Protein AF-A0A958EB41-F1 (afdb_monomer)

Radius of gyration: 24.43 Å; Cα contacts (8 Å, |Δi|>4): 85; chains: 1; bounding box: 40×65×52 Å

Mean predicted aligned error: 8.74 Å

Sequence (108 aa):
MMKAIRIVLWLMLMSPALFCQGFLGVNGTAIVDDAGQPYMLRGYGLGGWLVPEGYMLHTPGYGSPTDIRNKIADLLGEQDTEEFYRRYRANYVNEQDIQQIADWGFNS

Foldseek 3Di:
DVVVVVVVVVVVVPPPPPPDFADFDDDPHFTATPVRHGDDAFDDDLPCQPWHFQVVVVPVPRDGSVVVLVVVCVVPNDVVSVVVNVVSNDPSDHPVNVVVCVVVPHDD

pLDDT: mean 90.25, std 11.45, range [56.91, 98.62]

Structure (mmCIF, N/CA/C/O backbone):
data_AF-A0A958EB41-F1
#
_entry.id   AF-A0A958EB41-F1
#
loop_
_atom_site.group_PDB
_atom_site.id
_atom_site.type_symbol
_atom_site.label_atom_id
_atom_site.label_alt_id
_atom_site.label_comp_id
_atom_site.label_asym_id
_atom_site.label_entity_id
_atom_site.label_seq_id
_atom_site.pdbx_PDB_ins_code
_atom_site.Cartn_x
_atom_site.Cartn_y
_atom_site.Cartn_z
_atom_site.occupancy
_atom_site.B_iso_or_equiv
_atom_site.auth_seq_id
_atom_site.auth_comp_id
_atom_site.auth_asym_id
_atom_site.auth_atom_id
_atom_site.pdbx_PDB_model_num
ATOM 1 N N . MET A 1 1 ? 11.047 -51.065 -27.325 1.00 61.84 1 MET A N 1
ATOM 2 C CA . MET A 1 1 ? 12.197 -50.199 -26.969 1.00 61.84 1 MET A CA 1
ATOM 3 C C . MET A 1 1 ? 12.376 -48.999 -27.901 1.00 61.84 1 MET A C 1
ATOM 5 O O . MET A 1 1 ? 12.218 -47.883 -27.434 1.00 61.84 1 MET A O 1
ATOM 9 N N . MET A 1 2 ? 12.619 -49.173 -29.207 1.00 66.12 2 MET A N 1
ATOM 10 C CA . MET A 1 2 ? 12.932 -48.047 -30.117 1.00 66.12 2 MET A CA 1
ATOM 11 C C . MET A 1 2 ? 11.815 -46.996 -30.281 1.00 66.12 2 MET A C 1
ATOM 13 O O . MET A 1 2 ? 12.104 -45.816 -30.451 1.00 66.12 2 MET A O 1
ATOM 17 N N . LYS A 1 3 ? 10.536 -47.395 -30.204 1.00 62.72 3 LYS A N 1
ATOM 18 C CA . LYS A 1 3 ? 9.396 -46.458 -30.274 1.00 62.72 3 LYS A CA 1
ATOM 19 C C . LYS A 1 3 ? 9.303 -45.555 -29.036 1.00 62.72 3 LYS A C 1
ATOM 21 O O . LYS A 1 3 ? 9.020 -44.375 -29.179 1.00 62.72 3 LYS A O 1
ATOM 26 N N . ALA A 1 4 ? 9.615 -46.087 -27.852 1.00 67.50 4 ALA A N 1
ATOM 27 C CA . ALA A 1 4 ? 9.642 -45.313 -26.611 1.00 67.50 4 ALA A CA 1
ATOM 28 C C . ALA A 1 4 ? 10.779 -44.277 -26.621 1.00 67.50 4 ALA A C 1
ATOM 30 O O . ALA A 1 4 ? 10.557 -43.126 -26.271 1.00 67.50 4 ALA A O 1
ATOM 31 N N . ILE A 1 5 ? 11.959 -44.650 -27.133 1.00 76.81 5 ILE A N 1
ATOM 32 C CA . ILE A 1 5 ? 13.102 -43.733 -27.295 1.00 76.81 5 ILE A CA 1
ATOM 33 C C . ILE A 1 5 ? 12.751 -42.568 -28.233 1.00 76.81 5 ILE A C 1
ATOM 35 O O . ILE A 1 5 ? 13.074 -41.420 -27.942 1.00 76.81 5 ILE A O 1
ATOM 39 N N . ARG A 1 6 ? 12.035 -42.842 -29.332 1.00 75.62 6 ARG A N 1
ATOM 40 C CA . ARG A 1 6 ? 11.575 -41.801 -30.266 1.00 75.62 6 ARG A CA 1
ATOM 41 C C . ARG A 1 6 ? 10.582 -40.830 -29.629 1.00 75.62 6 ARG A C 1
ATOM 43 O O . ARG A 1 6 ? 10.684 -39.641 -29.890 1.00 75.62 6 ARG A O 1
ATOM 50 N N . ILE A 1 7 ? 9.668 -41.319 -28.790 1.00 79.38 7 ILE A N 1
ATOM 51 C CA . ILE A 1 7 ? 8.691 -40.476 -28.081 1.00 79.38 7 ILE A CA 1
ATOM 52 C C . ILE A 1 7 ? 9.391 -39.580 -27.052 1.00 79.38 7 ILE A C 1
ATOM 54 O O . ILE A 1 7 ? 9.094 -38.393 -26.984 1.00 79.38 7 ILE A O 1
ATOM 58 N N . VAL A 1 8 ? 10.366 -40.110 -26.306 1.00 79.81 8 VAL A N 1
ATOM 59 C CA . VAL A 1 8 ? 11.142 -39.318 -25.334 1.00 79.81 8 VAL A CA 1
ATOM 60 C C . VAL A 1 8 ? 11.965 -38.227 -26.027 1.00 79.81 8 VAL A C 1
ATOM 62 O O . VAL A 1 8 ? 11.963 -37.087 -25.574 1.00 79.81 8 VAL A O 1
ATOM 65 N N . LEU A 1 9 ? 12.609 -38.539 -27.157 1.00 77.75 9 LEU A N 1
ATOM 66 C CA . LEU A 1 9 ? 13.339 -37.544 -27.952 1.00 77.75 9 LEU A CA 1
ATOM 67 C C . LEU A 1 9 ? 12.415 -36.447 -28.503 1.00 77.75 9 LEU A C 1
ATOM 69 O O . LEU A 1 9 ? 12.796 -35.281 -28.524 1.00 77.75 9 LEU A O 1
ATOM 73 N N . TRP A 1 10 ? 11.194 -36.806 -28.910 1.00 77.19 10 TRP A N 1
ATOM 74 C CA . TRP A 1 10 ? 10.194 -35.841 -29.373 1.00 77.19 10 TRP A CA 1
ATOM 75 C C . TRP A 1 10 ? 9.700 -34.925 -28.247 1.00 77.19 10 TRP A C 1
ATOM 77 O O . TRP A 1 10 ? 9.563 -33.724 -28.455 1.00 77.19 10 TRP A O 1
ATOM 87 N N . LEU A 1 11 ? 9.499 -35.467 -27.043 1.00 73.56 11 LEU A N 1
ATOM 88 C CA . LEU A 1 11 ? 9.119 -34.686 -25.863 1.00 73.56 11 LEU A CA 1
ATOM 89 C C . LEU A 1 11 ? 10.233 -33.724 -25.421 1.00 73.56 11 LEU A C 1
ATOM 91 O O . LEU A 1 11 ? 9.934 -32.598 -25.048 1.00 73.56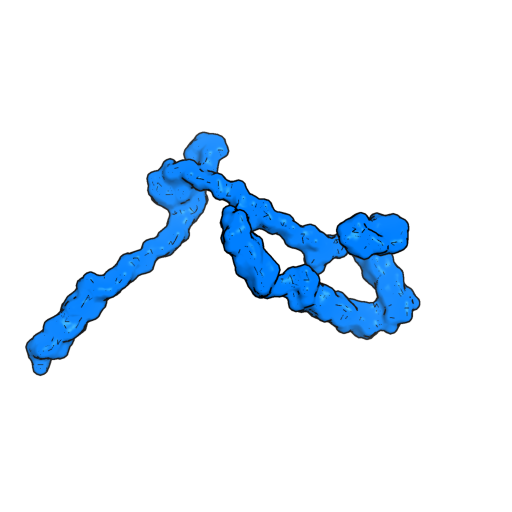 11 LEU A O 1
ATOM 95 N N . MET A 1 12 ? 11.508 -34.121 -25.521 1.00 72.56 12 MET A N 1
ATOM 96 C CA . MET A 1 12 ? 12.641 -33.236 -25.205 1.00 72.56 12 MET A CA 1
ATOM 97 C C . MET A 1 12 ? 12.797 -32.073 -26.196 1.00 72.56 12 MET A C 1
ATOM 99 O O . MET A 1 12 ? 13.182 -30.982 -25.788 1.00 72.56 12 MET A O 1
ATOM 103 N N . LEU A 1 13 ? 12.485 -32.286 -27.479 1.00 73.00 13 LEU A N 1
ATOM 104 C CA . LEU A 1 13 ? 12.538 -31.243 -28.514 1.00 73.00 13 LEU A CA 1
ATOM 105 C C . LEU A 1 13 ? 11.375 -30.242 -28.429 1.00 73.00 13 LEU A C 1
ATOM 107 O O . LEU A 1 13 ? 11.494 -29.138 -28.951 1.00 73.00 13 LEU A O 1
ATOM 111 N N . MET A 1 14 ? 10.264 -30.624 -27.794 1.00 68.00 14 MET A N 1
ATOM 112 C CA . MET A 1 14 ? 9.056 -29.800 -27.646 1.00 68.00 14 MET A CA 1
ATOM 113 C C . MET A 1 14 ? 8.961 -29.101 -26.286 1.00 68.00 14 MET A C 1
ATOM 115 O O . MET A 1 14 ? 7.939 -28.481 -25.996 1.00 68.00 14 MET A O 1
ATOM 119 N N . SER A 1 15 ? 9.996 -29.185 -25.446 1.00 66.19 15 SER A N 1
ATOM 120 C CA . SER A 1 15 ? 10.044 -28.396 -24.217 1.00 66.19 15 SER A CA 1
ATOM 121 C C . SER A 1 15 ? 10.050 -26.912 -24.588 1.00 66.19 15 SER A C 1
ATOM 123 O O . SER A 1 15 ? 11.010 -26.467 -25.225 1.00 66.19 15 SER A O 1
ATOM 125 N N . PRO A 1 16 ? 9.024 -26.123 -24.216 1.00 65.00 16 PRO A N 1
ATOM 126 C CA . PRO A 1 16 ? 9.136 -24.683 -24.338 1.00 65.00 16 PRO A CA 1
ATOM 127 C C . PRO A 1 16 ? 10.344 -24.265 -23.502 1.00 65.00 16 PRO A C 1
ATOM 129 O O . PRO A 1 16 ? 10.481 -24.682 -22.348 1.00 65.00 16 PRO A O 1
ATOM 132 N N . ALA A 1 17 ? 11.247 -23.484 -24.092 1.00 63.41 17 ALA A N 1
ATOM 133 C CA . ALA A 1 17 ? 12.253 -22.791 -23.313 1.00 63.41 17 ALA A CA 1
ATOM 134 C C . ALA A 1 17 ? 11.487 -21.893 -22.337 1.00 63.41 17 ALA A C 1
ATOM 136 O O . ALA A 1 17 ? 10.913 -20.877 -22.728 1.00 63.41 17 ALA A O 1
ATOM 137 N N . LEU A 1 18 ? 11.395 -22.329 -21.081 1.00 56.91 18 LEU A N 1
ATOM 138 C CA . LEU A 1 18 ? 10.923 -21.508 -19.981 1.00 56.91 18 LEU A CA 1
ATOM 139 C C . LEU A 1 18 ? 11.991 -20.436 -19.786 1.00 56.91 18 LEU A C 1
ATOM 141 O O . LEU A 1 18 ? 12.937 -20.613 -19.021 1.00 56.91 18 LEU A O 1
ATOM 145 N N . PHE A 1 19 ? 11.890 -19.357 -20.558 1.00 59.25 19 PHE A N 1
ATOM 146 C CA . PHE A 1 19 ? 12.650 -18.153 -20.291 1.00 59.25 19 PHE A CA 1
ATOM 147 C C . PHE A 1 19 ? 12.139 -17.625 -18.954 1.00 59.25 19 PHE A C 1
ATOM 149 O O . PHE A 1 19 ? 11.022 -17.12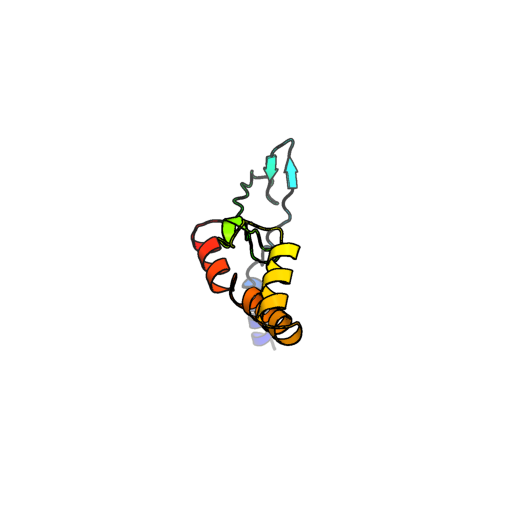1 -18.852 1.00 59.25 19 PHE A O 1
ATOM 156 N N . CYS A 1 20 ? 12.934 -17.825 -17.904 1.00 58.19 20 CYS A N 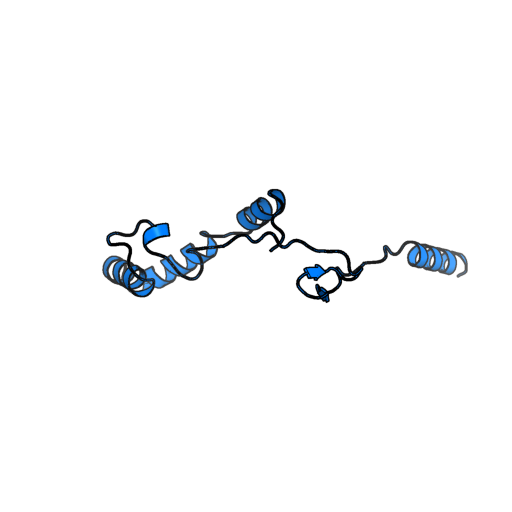1
ATOM 157 C CA . CYS A 1 20 ? 12.795 -17.028 -16.699 1.00 58.19 20 CYS A CA 1
ATOM 158 C C . CYS A 1 20 ? 12.883 -15.564 -17.142 1.00 58.19 20 CYS A C 1
ATOM 160 O O . CYS A 1 20 ? 13.791 -15.234 -17.904 1.00 58.19 20 CYS A O 1
ATOM 162 N N . GLN A 1 21 ? 11.950 -14.713 -16.711 1.00 64.69 21 GLN A N 1
ATOM 163 C CA . GLN A 1 21 ? 12.140 -13.269 -16.829 1.00 64.69 21 GLN A CA 1
ATOM 164 C C . GLN A 1 21 ? 13.426 -12.959 -16.068 1.00 64.69 21 GLN A C 1
ATOM 166 O O . GLN A 1 21 ? 13.475 -13.139 -14.849 1.00 64.69 21 GLN A O 1
ATOM 171 N N . GLY A 1 22 ? 14.502 -12.635 -16.785 1.00 80.25 22 GLY A N 1
ATOM 172 C CA . GLY A 1 22 ? 15.772 -12.373 -16.137 1.00 80.25 22 GLY A CA 1
ATOM 173 C C . GLY A 1 22 ? 15.684 -11.154 -15.220 1.00 80.25 22 GLY A C 1
ATOM 174 O O . GLY A 1 22 ? 14.684 -10.436 -15.162 1.00 80.25 22 GLY A O 1
ATOM 175 N N . PHE A 1 23 ? 16.732 -10.944 -14.433 1.00 91.00 23 PHE A N 1
ATOM 176 C CA . PHE A 1 23 ? 16.747 -9.853 -13.468 1.00 91.00 23 PHE A CA 1
ATOM 177 C C . PHE A 1 23 ? 16.823 -8.501 -14.172 1.00 91.00 23 PHE A C 1
ATOM 179 O O . PHE A 1 23 ? 17.581 -8.334 -15.127 1.00 91.00 23 PHE A O 1
ATOM 186 N N . LEU A 1 24 ? 16.094 -7.518 -13.638 1.00 94.12 24 LEU A N 1
ATOM 187 C CA . LEU A 1 24 ? 16.310 -6.129 -14.014 1.00 94.12 24 LEU A CA 1
ATOM 188 C C . LEU A 1 24 ? 17.729 -5.712 -13.614 1.00 94.12 24 LEU A C 1
ATOM 190 O O . LEU A 1 24 ? 18.175 -5.950 -12.489 1.00 94.12 24 LEU A O 1
ATOM 194 N N . GLY A 1 25 ? 18.429 -5.088 -14.550 1.00 95.19 25 GLY A N 1
ATOM 195 C CA . GLY A 1 25 ? 19.740 -4.492 -14.360 1.00 95.19 25 GLY A CA 1
ATOM 196 C C . GLY A 1 25 ? 19.692 -2.971 -14.442 1.00 95.19 25 GLY A C 1
ATOM 197 O O . GLY A 1 25 ? 18.635 -2.350 -14.568 1.00 95.19 25 GLY A O 1
ATOM 198 N N . VAL A 1 26 ? 20.875 -2.364 -14.408 1.00 96.69 26 VAL A N 1
ATOM 199 C CA . VAL A 1 26 ? 21.055 -0.924 -14.607 1.00 96.69 26 VAL A CA 1
ATOM 200 C C . VAL A 1 26 ? 22.143 -0.695 -15.650 1.00 96.69 26 VAL A C 1
ATOM 202 O O . VAL A 1 26 ? 23.210 -1.304 -15.584 1.00 96.69 26 VAL A O 1
ATOM 205 N N . ASN A 1 27 ? 21.890 0.218 -16.585 1.00 96.19 27 ASN A N 1
ATOM 206 C CA . ASN A 1 27 ? 22.890 0.761 -17.500 1.00 96.19 27 ASN A CA 1
ATOM 207 C C . ASN A 1 27 ? 22.902 2.291 -17.377 1.00 96.19 27 ASN A C 1
ATOM 209 O O . ASN A 1 27 ? 21.988 2.978 -17.840 1.00 96.19 27 ASN A O 1
ATOM 213 N N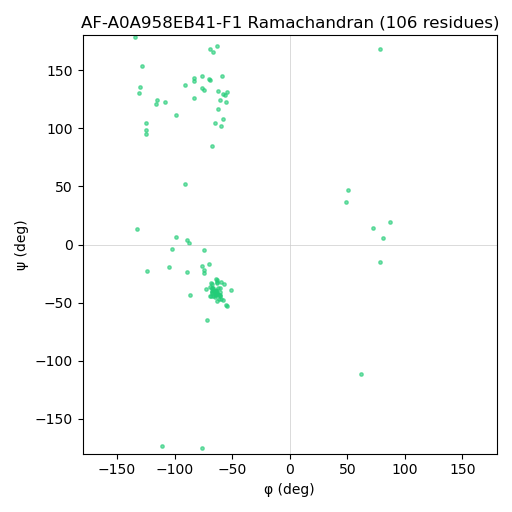 . GLY A 1 28 ? 23.921 2.829 -16.701 1.00 96.00 28 GLY A N 1
ATOM 214 C CA . GLY A 1 28 ? 23.971 4.245 -16.343 1.00 96.00 28 GLY A CA 1
ATOM 215 C C . GLY A 1 28 ? 22.813 4.618 -15.416 1.00 96.00 28 GLY A C 1
ATOM 216 O O . GLY A 1 28 ? 22.780 4.190 -14.267 1.00 96.00 28 GLY A O 1
ATOM 217 N N . THR A 1 29 ? 21.869 5.415 -15.916 1.00 95.56 29 THR A N 1
ATOM 218 C CA . THR A 1 29 ? 20.652 5.819 -15.189 1.00 95.56 29 THR A CA 1
ATOM 219 C C . THR A 1 29 ? 19.396 5.061 -15.626 1.00 95.56 29 THR A C 1
ATOM 221 O O . THR A 1 29 ? 18.331 5.281 -15.051 1.00 95.56 29 THR A O 1
ATOM 224 N N . ALA A 1 30 ? 19.488 4.190 -16.636 1.00 96.94 30 ALA A N 1
ATOM 225 C CA . ALA A 1 30 ? 18.357 3.419 -17.137 1.00 96.94 30 ALA A CA 1
ATOM 226 C C . ALA A 1 30 ? 18.246 2.069 -16.420 1.00 96.94 30 ALA A C 1
ATOM 228 O O . ALA A 1 30 ? 19.246 1.368 -16.254 1.00 96.94 30 ALA A O 1
ATOM 229 N N . ILE A 1 31 ? 17.021 1.686 -16.057 1.00 97.12 31 ILE A N 1
ATOM 230 C CA . ILE A 1 31 ? 16.688 0.301 -15.706 1.00 97.12 31 ILE A CA 1
ATOM 231 C C . ILE A 1 31 ? 16.590 -0.483 -17.014 1.00 97.12 31 ILE A C 1
ATOM 233 O O . ILE A 1 31 ? 15.997 0.004 -17.980 1.00 97.12 31 ILE A O 1
ATOM 237 N N . VAL A 1 32 ? 17.192 -1.668 -17.058 1.00 96.56 32 VAL A N 1
ATOM 238 C CA . VAL A 1 32 ? 17.201 -2.531 -18.245 1.00 96.56 32 VAL A CA 1
ATOM 239 C C . VAL A 1 32 ? 16.735 -3.941 -17.910 1.00 96.56 32 VAL A C 1
ATOM 241 O O . VAL A 1 32 ? 16.868 -4.374 -16.768 1.00 96.56 32 VAL A O 1
ATOM 244 N N . ASP A 1 33 ? 16.188 -4.650 -18.890 1.00 93.94 33 ASP A N 1
ATOM 245 C CA . ASP A 1 33 ? 15.924 -6.085 -18.788 1.00 93.94 33 ASP A CA 1
ATOM 246 C C . ASP A 1 33 ? 17.210 -6.920 -18.949 1.00 93.94 33 ASP A C 1
ATOM 248 O O . ASP A 1 33 ? 18.326 -6.398 -19.048 1.00 93.94 33 ASP A O 1
ATOM 252 N N . ASP A 1 34 ? 17.058 -8.240 -18.970 1.00 91.81 34 ASP A N 1
ATOM 253 C CA . ASP A 1 34 ? 18.150 -9.202 -19.124 1.00 91.81 34 ASP A CA 1
ATOM 254 C C . ASP A 1 34 ? 18.781 -9.221 -20.526 1.00 91.81 34 ASP A C 1
ATOM 256 O O . ASP A 1 34 ? 19.913 -9.683 -20.687 1.00 91.81 34 ASP A O 1
ATOM 260 N N . ALA A 1 35 ? 18.097 -8.660 -21.526 1.00 92.12 35 ALA A N 1
ATOM 261 C CA . ALA A 1 35 ? 18.621 -8.390 -22.861 1.00 92.12 35 ALA A CA 1
ATOM 262 C C . ALA A 1 35 ? 19.286 -7.001 -22.971 1.00 92.12 35 ALA A C 1
ATOM 264 O O . ALA A 1 35 ? 19.713 -6.593 -24.059 1.00 92.12 35 ALA A O 1
ATOM 265 N N . GLY A 1 36 ? 19.381 -6.260 -21.861 1.00 93.44 36 GLY A N 1
ATOM 266 C CA . GLY A 1 36 ? 19.949 -4.916 -21.809 1.00 93.44 36 GLY A CA 1
ATOM 267 C C . GLY A 1 36 ? 19.068 -3.844 -22.454 1.00 93.44 36 GLY A C 1
ATOM 268 O O . GLY A 1 36 ? 19.557 -2.741 -22.714 1.00 93.44 36 GLY A O 1
ATOM 269 N N . GLN A 1 37 ? 17.796 -4.143 -22.736 1.00 94.81 37 GLN A N 1
ATOM 270 C CA . GLN A 1 37 ? 16.850 -3.178 -23.291 1.00 94.81 37 GLN A CA 1
ATOM 271 C C . GLN A 1 37 ? 16.249 -2.313 -22.179 1.00 94.81 37 GLN A C 1
ATOM 273 O O . GLN A 1 37 ? 15.986 -2.824 -21.092 1.00 94.81 37 GLN A O 1
ATOM 278 N N . PRO A 1 38 ? 15.999 -1.010 -22.416 1.00 95.94 38 PRO A N 1
ATOM 279 C CA . PRO A 1 38 ? 15.358 -0.151 -21.427 1.00 95.94 38 PRO A CA 1
ATOM 280 C C . PRO A 1 38 ? 14.006 -0.702 -20.964 1.00 95.94 38 PRO A C 1
ATOM 282 O O . PRO A 1 38 ? 13.122 -0.968 -21.778 1.00 95.94 38 PRO A O 1
ATOM 285 N N . TYR A 1 39 ? 13.829 -0.801 -19.650 1.00 95.12 39 TYR A N 1
ATOM 286 C CA . TYR A 1 39 ? 12.611 -1.289 -19.019 1.00 95.12 39 TYR A CA 1
ATOM 287 C C . TYR A 1 39 ? 11.954 -0.174 -18.199 1.00 95.12 39 TYR A C 1
ATOM 289 O O . TYR A 1 39 ? 12.576 0.424 -17.320 1.00 95.12 39 TYR A O 1
ATOM 297 N N . MET A 1 40 ? 10.681 0.114 -18.482 1.00 95.38 40 MET A N 1
ATOM 298 C CA . MET A 1 40 ? 9.909 1.137 -17.771 1.00 95.38 40 MET A CA 1
ATOM 299 C C . MET A 1 40 ? 9.029 0.489 -16.702 1.00 95.38 40 MET A C 1
ATOM 301 O O . MET A 1 40 ? 8.043 -0.176 -17.029 1.00 95.38 40 MET A O 1
ATOM 305 N N . LEU A 1 41 ? 9.355 0.735 -15.432 1.00 95.38 41 LEU A N 1
ATOM 306 C CA . LEU A 1 41 ? 8.491 0.377 -14.310 1.00 95.38 41 LEU A CA 1
ATOM 307 C C . LEU A 1 41 ? 7.301 1.338 -14.231 1.00 95.38 41 LEU A C 1
ATOM 309 O O . LEU A 1 41 ? 7.448 2.559 -14.304 1.00 95.38 41 LEU A O 1
ATOM 313 N N . ARG A 1 42 ? 6.113 0.767 -14.080 1.00 96.44 42 ARG A N 1
ATOM 314 C CA . ARG A 1 42 ? 4.828 1.437 -13.919 1.00 96.44 42 ARG A CA 1
ATOM 315 C C . ARG A 1 42 ? 4.225 0.897 -12.636 1.00 96.44 42 ARG A C 1
ATOM 317 O O . ARG A 1 42 ? 3.636 -0.182 -12.633 1.00 96.44 42 ARG A O 1
ATOM 324 N N . GLY A 1 43 ? 4.450 1.644 -11.560 1.00 96.19 43 GLY A N 1
ATOM 325 C CA . GLY A 1 43 ? 4.059 1.283 -10.202 1.00 96.19 43 GLY A CA 1
ATOM 326 C C . GLY A 1 43 ? 2.613 1.626 -9.877 1.00 96.19 43 GLY A C 1
ATOM 327 O O . GLY A 1 43 ? 2.160 2.717 -10.233 1.00 96.19 43 GLY A O 1
ATOM 328 N N . TYR A 1 44 ? 1.927 0.745 -9.149 1.00 97.38 44 TYR A N 1
ATOM 329 C CA . TYR A 1 44 ? 0.653 1.062 -8.503 1.00 97.38 44 TYR A CA 1
ATOM 330 C C . TYR A 1 44 ? 0.763 0.985 -6.974 1.00 97.38 44 TYR A C 1
ATOM 332 O O . TYR A 1 44 ? 1.091 -0.047 -6.396 1.00 97.38 44 TYR A O 1
ATOM 340 N N . GLY A 1 45 ? 0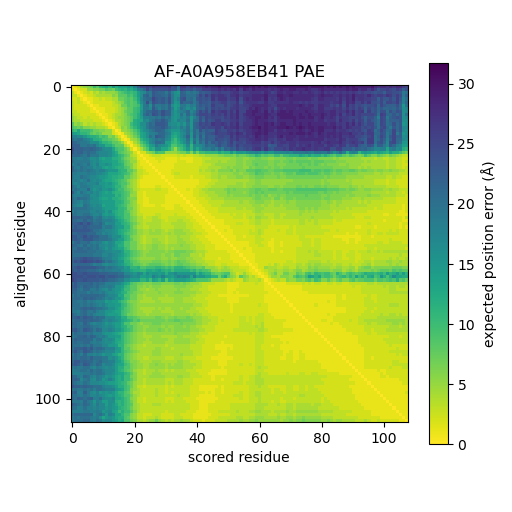.475 2.094 -6.289 1.00 95.94 45 GLY A N 1
ATOM 341 C CA . GLY A 1 45 ? 0.552 2.167 -4.829 1.00 95.94 45 GLY A CA 1
ATOM 342 C C . GLY A 1 45 ? -0.703 1.623 -4.142 1.00 95.94 45 GLY A C 1
ATOM 343 O O . GLY A 1 45 ? -1.803 2.114 -4.382 1.00 95.94 45 GLY A O 1
ATOM 344 N N . LEU A 1 46 ? -0.537 0.673 -3.217 1.00 96.69 46 LEU A N 1
ATOM 345 C CA . LEU A 1 46 ? -1.618 0.101 -2.397 1.00 96.69 46 LEU A CA 1
ATOM 346 C C . LEU A 1 46 ? -1.809 0.874 -1.077 1.00 96.69 46 LEU A C 1
ATOM 348 O O . LEU A 1 46 ? -1.763 0.309 0.021 1.00 96.69 46 LEU A O 1
ATOM 352 N N . GLY A 1 47 ? -1.957 2.196 -1.192 1.00 95.25 47 GLY A N 1
ATOM 353 C CA . GLY A 1 47 ? -2.088 3.110 -0.054 1.00 95.25 47 GLY A CA 1
ATOM 354 C C . GLY A 1 47 ? -3.284 2.778 0.843 1.00 95.25 47 GLY A C 1
ATOM 355 O O . GLY A 1 47 ? -4.321 2.303 0.378 1.00 95.25 47 GLY A O 1
ATOM 356 N N . GLY A 1 48 ? -3.132 2.990 2.150 1.00 94.81 48 GLY A N 1
ATOM 357 C CA . GLY A 1 48 ? -4.164 2.672 3.139 1.00 94.81 48 GLY A CA 1
ATOM 358 C C . GLY A 1 48 ? -4.285 1.191 3.529 1.00 94.81 48 GLY A C 1
ATOM 359 O O . GLY A 1 48 ? -4.895 0.907 4.557 1.00 94.81 48 GLY A O 1
ATOM 360 N N . TRP A 1 49 ? -3.705 0.236 2.789 1.00 96.44 49 TRP A N 1
ATOM 361 C CA . TRP A 1 49 ? -3.937 -1.194 3.045 1.00 96.44 49 TRP A CA 1
ATOM 362 C C . TRP A 1 49 ? -3.271 -1.716 4.327 1.00 96.44 49 TRP A C 1
ATOM 364 O O . TRP A 1 49 ? -3.948 -2.135 5.265 1.00 96.44 49 TRP A O 1
ATOM 374 N N . LEU A 1 50 ? -1.938 -1.712 4.385 1.00 96.00 50 LEU A N 1
ATOM 375 C CA . LEU A 1 50 ? -1.199 -2.178 5.569 1.00 96.00 50 LEU A CA 1
ATOM 376 C C . LEU A 1 50 ? -0.947 -1.050 6.572 1.00 96.00 50 LEU A C 1
ATOM 378 O O . LEU A 1 50 ? -0.786 -1.305 7.765 1.00 96.00 50 LEU A O 1
ATOM 382 N N . VAL A 1 51 ? -0.951 0.191 6.086 1.00 96.00 51 VAL A N 1
ATOM 383 C CA . VAL A 1 51 ? -0.805 1.407 6.883 1.00 96.00 51 VAL A CA 1
ATOM 384 C C . VAL A 1 51 ? -2.010 2.305 6.591 1.00 96.00 51 VAL A C 1
ATOM 386 O O . VAL A 1 51 ? -2.028 2.971 5.561 1.00 96.00 51 VAL A O 1
ATOM 389 N N . PRO A 1 52 ? -3.037 2.302 7.458 1.00 94.88 52 PRO A N 1
ATOM 390 C CA . PRO A 1 52 ? -4.203 3.168 7.323 1.00 94.88 52 PRO A CA 1
ATOM 391 C C . PRO A 1 52 ? -3.835 4.654 7.359 1.00 94.88 52 PRO A C 1
ATOM 393 O O . PRO A 1 52 ? -3.263 5.138 8.334 1.00 94.88 52 PRO A O 1
ATOM 396 N N . GLU A 1 53 ? -4.220 5.392 6.324 1.00 94.81 53 GLU A N 1
ATOM 397 C CA . GLU A 1 53 ? -4.004 6.834 6.224 1.00 94.81 53 GLU A CA 1
ATOM 398 C C . GLU A 1 53 ? -5.339 7.562 6.394 1.00 94.81 53 GLU A C 1
ATOM 400 O O . GLU A 1 53 ? -6.291 7.330 5.644 1.00 94.81 53 GLU A O 1
ATOM 405 N N . GLY A 1 54 ? -5.430 8.459 7.380 1.00 94.44 54 GLY A N 1
ATOM 406 C CA . GLY A 1 54 ? -6.706 9.055 7.773 1.00 94.44 54 GLY A CA 1
ATOM 407 C C . GLY A 1 54 ? -7.423 9.822 6.665 1.00 94.44 54 GLY A C 1
ATOM 408 O O . GLY A 1 54 ? -8.654 9.805 6.649 1.00 94.44 54 GLY A O 1
ATOM 409 N N . TYR A 1 55 ? -6.683 10.448 5.743 1.00 93.94 55 TYR A N 1
ATOM 410 C CA . TYR A 1 55 ? -7.251 11.131 4.574 1.00 93.94 55 TYR A CA 1
ATOM 411 C C . TYR A 1 55 ? -7.783 10.162 3.515 1.00 93.94 55 TYR A C 1
ATOM 413 O O . TYR A 1 55 ? -8.850 10.421 2.972 1.00 93.94 55 TYR A O 1
ATOM 421 N N . MET A 1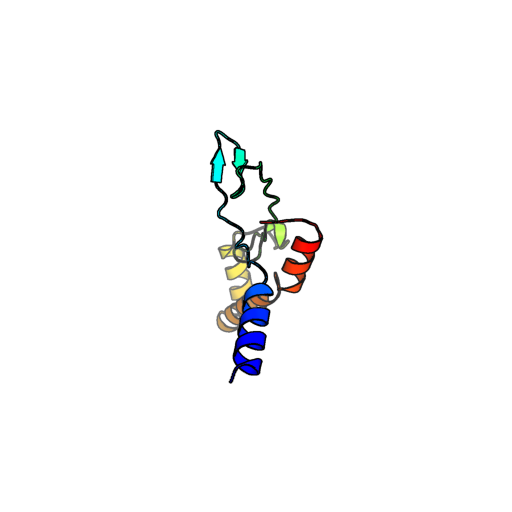 56 ? -7.113 9.031 3.266 1.00 94.12 56 MET A N 1
ATOM 422 C CA . MET A 1 56 ? -7.595 8.022 2.313 1.00 94.12 56 MET A CA 1
ATOM 423 C C . MET A 1 56 ? -8.878 7.352 2.808 1.00 94.12 56 MET A C 1
ATOM 425 O O . MET A 1 56 ? -9.808 7.110 2.043 1.00 94.12 56 MET A O 1
ATOM 429 N N . LEU A 1 57 ? -8.943 7.090 4.114 1.00 91.12 57 LEU A N 1
ATOM 430 C CA . LEU A 1 57 ? -10.084 6.435 4.754 1.00 91.12 57 LEU A CA 1
ATOM 431 C C . LEU A 1 57 ? -11.183 7.406 5.197 1.00 91.12 57 LEU A C 1
ATOM 433 O O . LEU A 1 57 ? -12.165 6.976 5.797 1.00 91.12 57 LEU A O 1
ATOM 437 N N . HIS A 1 58 ? -11.015 8.707 4.936 1.00 89.94 58 HIS A N 1
ATOM 438 C CA . HIS A 1 58 ? -11.945 9.765 5.341 1.00 89.94 58 HIS A CA 1
ATOM 439 C C . HIS A 1 58 ? -12.344 9.691 6.826 1.00 89.94 58 HIS A C 1
ATOM 441 O O . HIS A 1 58 ? -13.483 9.968 7.208 1.00 89.94 58 HIS A O 1
ATOM 447 N N . THR A 1 59 ? -11.398 9.306 7.685 1.00 87.88 59 THR A N 1
ATOM 448 C CA . THR A 1 59 ? -11.656 9.215 9.126 1.00 87.88 59 THR A CA 1
ATOM 449 C C . THR A 1 59 ? -11.816 10.614 9.725 1.00 87.88 59 THR A C 1
ATOM 451 O O . THR A 1 59 ? -11.071 11.526 9.347 1.00 87.88 59 THR A O 1
ATOM 454 N N . PRO A 1 60 ? -12.732 10.824 10.690 1.00 83.81 60 PRO A N 1
ATOM 455 C CA . PRO A 1 60 ? -12.885 12.121 11.337 1.00 83.81 60 PRO A CA 1
ATOM 456 C C . PRO A 1 60 ? -11.565 12.606 11.945 1.00 83.81 60 PRO A C 1
ATOM 458 O O . PRO A 1 60 ? -10.967 11.923 12.781 1.00 83.81 60 PRO A O 1
ATOM 461 N N . GLY A 1 61 ? -11.112 13.787 11.523 1.00 84.00 61 GLY A N 1
ATOM 462 C CA . GLY A 1 61 ? -9.843 14.379 11.955 1.00 84.00 61 GLY A CA 1
ATOM 463 C C . GLY A 1 61 ? -8.593 13.851 11.240 1.00 84.00 61 GLY A C 1
ATOM 464 O O . GLY A 1 61 ? -7.503 14.238 11.639 1.00 84.00 61 GLY A O 1
ATOM 465 N N . TYR A 1 62 ? -8.734 13.002 10.211 1.00 82.19 62 TYR A N 1
ATOM 466 C CA . TYR A 1 62 ? -7.640 12.532 9.347 1.00 82.19 62 TYR A CA 1
ATOM 467 C C . TYR A 1 62 ? -6.424 11.984 10.120 1.00 82.19 62 TYR A C 1
ATOM 469 O O . TYR A 1 62 ? -5.283 12.354 9.856 1.00 82.19 62 TYR A O 1
ATOM 477 N N . GLY A 1 63 ? -6.689 11.124 11.108 1.00 88.38 63 GLY A N 1
ATOM 478 C CA . GLY A 1 63 ? -5.701 10.689 12.09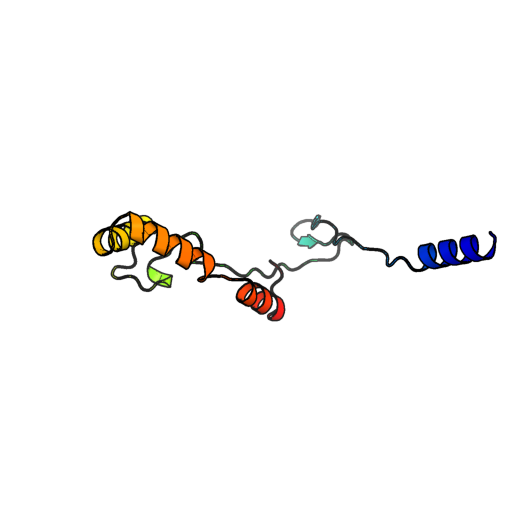9 1.00 88.38 63 GLY A CA 1
ATOM 479 C C . GLY A 1 63 ? -4.585 9.784 11.562 1.00 88.38 63 GLY A C 1
ATOM 480 O O . GLY A 1 63 ? -4.659 9.249 10.454 1.00 88.38 63 GLY A O 1
ATOM 481 N N . SER A 1 64 ? -3.559 9.593 12.394 1.00 94.69 64 SER A N 1
ATOM 482 C CA . SER A 1 64 ? -2.490 8.612 12.169 1.00 94.69 64 SER A CA 1
ATOM 483 C C . SER A 1 64 ? -3.021 7.166 12.239 1.00 94.69 64 SER A C 1
ATOM 485 O O . SER A 1 64 ? -4.106 6.947 12.785 1.00 94.69 64 SER A O 1
ATOM 487 N N . PRO A 1 65 ? -2.266 6.148 11.770 1.00 95.81 65 PRO A N 1
ATOM 488 C CA . PRO A 1 65 ? -2.662 4.744 11.922 1.00 95.81 65 PRO A CA 1
ATOM 489 C C . PRO A 1 65 ? -3.036 4.372 13.366 1.00 95.81 65 PRO A C 1
ATOM 491 O O . PRO A 1 65 ? -4.016 3.664 13.595 1.00 95.81 65 PRO A O 1
ATOM 494 N N . THR A 1 66 ? -2.288 4.900 14.341 1.00 95.94 66 THR A N 1
ATOM 495 C CA . THR A 1 66 ? -2.546 4.705 15.772 1.00 95.94 66 THR A CA 1
ATOM 496 C C . THR A 1 66 ? -3.846 5.374 16.205 1.00 95.94 66 THR A C 1
ATOM 498 O O . THR A 1 66 ? -4.644 4.744 16.890 1.00 95.94 66 THR A O 1
ATOM 501 N N . ASP A 1 67 ? -4.108 6.612 15.776 1.00 95.88 67 ASP A N 1
ATOM 502 C CA . ASP A 1 67 ? -5.351 7.313 16.129 1.00 95.88 67 ASP A CA 1
ATOM 503 C C . ASP A 1 67 ? -6.581 6.604 15.560 1.00 95.88 67 ASP A C 1
ATOM 505 O O . ASP A 1 67 ? -7.611 6.510 16.224 1.00 95.88 67 ASP A O 1
ATOM 509 N N . ILE A 1 68 ? -6.479 6.106 14.324 1.00 96.44 68 ILE A N 1
ATOM 510 C CA . ILE A 1 68 ? -7.554 5.353 13.671 1.00 96.44 68 ILE A CA 1
ATOM 511 C C . ILE A 1 68 ? -7.820 4.063 14.443 1.00 96.44 68 ILE A C 1
ATOM 513 O O . ILE A 1 68 ? -8.969 3.793 14.789 1.00 96.44 68 ILE A O 1
ATOM 517 N N . ARG A 1 69 ? -6.767 3.301 14.766 1.00 96.56 69 ARG A N 1
ATOM 518 C CA . ARG A 1 69 ? -6.895 2.078 15.562 1.00 96.56 69 ARG A CA 1
ATOM 519 C C . ARG A 1 69 ? -7.529 2.364 16.919 1.00 96.56 69 ARG A C 1
ATOM 521 O O . ARG A 1 69 ? -8.457 1.658 17.296 1.00 96.56 69 ARG A O 1
ATOM 528 N N . ASN A 1 70 ? -7.051 3.383 17.630 1.00 96.50 70 ASN A N 1
ATOM 529 C CA . ASN A 1 70 ? -7.547 3.719 18.962 1.00 96.50 70 ASN A CA 1
ATOM 530 C C . ASN A 1 70 ? -9.034 4.077 18.918 1.00 96.50 70 ASN A C 1
ATOM 532 O O . ASN A 1 70 ? -9.798 3.546 19.706 1.00 96.50 70 ASN A O 1
ATOM 536 N N . LYS A 1 71 ? -9.477 4.865 17.930 1.00 95.31 71 LYS A N 1
ATOM 537 C CA . LYS A 1 71 ? -10.908 5.169 17.746 1.00 95.31 71 LYS A CA 1
ATOM 538 C C . LYS A 1 71 ? -11.757 3.921 17.496 1.00 95.31 71 LYS A C 1
ATOM 540 O O . LYS A 1 71 ? -12.895 3.861 17.953 1.00 95.31 71 LYS A O 1
ATOM 545 N N . ILE A 1 72 ? -11.230 2.943 16.758 1.00 96.00 72 ILE A N 1
ATOM 546 C CA . ILE A 1 72 ? -11.916 1.665 16.526 1.00 96.00 72 ILE A CA 1
ATOM 547 C C . ILE A 1 72 ? -11.968 0.853 17.829 1.00 96.00 72 ILE A C 1
ATOM 549 O O . ILE A 1 72 ? -13.033 0.350 18.177 1.00 96.00 72 ILE A O 1
ATOM 553 N N . ALA A 1 73 ? -10.864 0.792 18.578 1.00 98.12 73 ALA A N 1
ATOM 554 C CA . ALA A 1 73 ? -10.785 0.109 19.870 1.00 98.12 73 ALA A CA 1
ATOM 555 C C . ALA A 1 73 ? -11.690 0.733 20.934 1.00 98.12 73 ALA A C 1
ATOM 557 O O . ALA A 1 73 ? -12.363 0.004 21.656 1.00 98.12 73 ALA A O 1
ATOM 558 N N . ASP A 1 74 ? -11.780 2.059 20.980 1.00 97.56 74 ASP A N 1
ATOM 559 C CA . ASP A 1 74 ? -12.679 2.784 21.879 1.00 97.56 74 ASP A CA 1
ATOM 560 C C . ASP A 1 74 ? -14.155 2.472 21.581 1.00 97.56 74 ASP A C 1
ATOM 562 O O . ASP A 1 74 ? -14.990 2.486 22.485 1.00 97.56 74 ASP A O 1
ATOM 566 N N . LEU A 1 75 ? -14.487 2.177 20.317 1.00 96.94 75 LEU A N 1
ATOM 567 C CA . LEU A 1 75 ? -15.850 1.879 19.877 1.00 96.94 75 LEU A CA 1
ATOM 568 C C . LEU A 1 75 ? -16.226 0.399 20.036 1.00 96.94 75 LEU A C 1
ATOM 570 O O . LEU A 1 75 ? -17.347 0.094 20.438 1.00 96.94 75 LEU A O 1
ATOM 574 N N . LEU A 1 76 ? -15.323 -0.508 19.661 1.00 97.94 76 LEU A N 1
ATOM 575 C CA . LEU A 1 76 ? -15.601 -1.944 19.536 1.00 97.94 76 LEU A CA 1
ATOM 576 C C . LEU A 1 76 ? -15.015 -2.776 20.684 1.00 97.94 76 LEU A C 1
ATOM 578 O O . LEU A 1 76 ? -15.431 -3.908 20.910 1.00 97.94 76 LEU A O 1
ATOM 582 N N . GLY A 1 77 ? -14.032 -2.241 21.404 1.00 98.50 77 GLY A N 1
ATOM 583 C CA . GLY A 1 77 ? -13.154 -3.023 22.264 1.00 98.50 77 GLY A CA 1
ATOM 584 C C . GLY A 1 77 ? -12.061 -3.760 21.482 1.00 98.50 77 GLY A C 1
ATOM 585 O O . GLY A 1 77 ? -12.066 -3.856 20.253 1.00 98.50 77 GLY A O 1
ATOM 586 N N . GLU A 1 78 ? -11.085 -4.284 22.222 1.00 98.19 78 GLU A N 1
ATOM 587 C CA . GLU A 1 78 ? -9.844 -4.831 21.662 1.00 98.19 78 GLU A CA 1
ATOM 588 C C . GLU A 1 78 ? -10.074 -6.080 20.790 1.00 98.19 78 GLU A C 1
ATOM 590 O O . GLU A 1 78 ? -9.563 -6.163 19.676 1.00 98.19 78 GLU A O 1
ATOM 595 N N . GLN A 1 79 ? -10.900 -7.027 21.248 1.00 98.38 79 GLN A N 1
ATOM 596 C CA . GLN A 1 79 ? -11.153 -8.276 20.518 1.00 98.38 79 GLN A CA 1
ATOM 597 C C . GLN A 1 79 ? -11.786 -8.026 19.139 1.00 98.38 79 GLN A C 1
ATOM 599 O O . GLN A 1 79 ? -11.337 -8.578 18.133 1.00 98.38 79 GLN A O 1
ATOM 604 N N . ASP A 1 80 ? -12.810 -7.177 19.087 1.00 98.56 80 ASP A N 1
ATOM 605 C CA . ASP A 1 80 ? -13.516 -6.871 17.843 1.00 98.56 80 ASP A CA 1
ATOM 606 C C . ASP A 1 80 ? -12.688 -5.954 16.932 1.00 98.56 80 ASP A C 1
ATOM 608 O O . ASP A 1 80 ? -12.819 -6.014 15.709 1.00 98.56 80 ASP A O 1
ATOM 612 N N . THR A 1 81 ? -11.769 -5.167 17.498 1.00 98.44 81 THR A N 1
ATOM 613 C CA . THR A 1 81 ? -10.783 -4.395 16.728 1.00 98.44 81 THR A CA 1
ATOM 614 C C . THR A 1 81 ? -9.820 -5.304 15.975 1.00 98.44 81 THR A C 1
ATOM 616 O O . THR A 1 81 ? -9.560 -5.082 14.791 1.00 98.44 81 THR A O 1
ATOM 619 N N . GLU A 1 82 ? -9.326 -6.366 16.611 1.00 98.44 82 GLU A N 1
ATOM 620 C CA . GLU A 1 82 ? -8.473 -7.342 15.928 1.00 98.44 82 GLU A CA 1
ATOM 621 C C . GLU A 1 82 ? -9.215 -8.052 14.788 1.00 98.44 82 GLU A C 1
ATOM 623 O O . GLU A 1 82 ? -8.680 -8.187 13.681 1.00 98.44 82 GLU A O 1
ATOM 628 N N . GLU A 1 83 ? -10.476 -8.435 15.006 1.00 98.62 83 GLU A N 1
ATOM 629 C CA . GLU A 1 83 ? -11.315 -9.024 13.957 1.00 98.62 83 GLU A CA 1
ATOM 630 C C . GLU A 1 83 ? -11.609 -8.029 12.822 1.00 98.62 83 GLU A C 1
ATOM 632 O O . GLU A 1 83 ? -11.541 -8.403 11.644 1.00 98.62 83 GLU A O 1
ATOM 637 N N . PHE A 1 84 ? -11.868 -6.755 13.142 1.00 97.94 84 PHE A N 1
ATOM 638 C CA . PHE A 1 84 ? -12.005 -5.687 12.152 1.00 97.94 84 PHE A CA 1
ATOM 639 C C . PHE A 1 84 ? -10.759 -5.609 11.272 1.00 97.94 84 PHE A C 1
ATOM 641 O O . PHE A 1 84 ? -10.867 -5.675 10.049 1.00 97.94 84 PHE A O 1
ATOM 648 N N . TYR A 1 85 ? -9.569 -5.534 11.869 1.00 97.81 85 TYR A N 1
ATOM 649 C CA . TYR A 1 85 ? -8.321 -5.407 11.120 1.00 97.81 85 TYR A CA 1
ATOM 650 C C . TYR A 1 85 ? -7.974 -6.663 10.319 1.00 97.81 85 TYR A C 1
ATOM 652 O O . TYR A 1 85 ? -7.427 -6.557 9.216 1.00 97.81 85 TYR A O 1
ATOM 660 N N . ARG A 1 86 ? -8.319 -7.854 10.825 1.00 98.19 86 ARG A N 1
ATOM 661 C CA . ARG A 1 86 ? -8.208 -9.105 10.067 1.00 98.19 86 ARG A CA 1
ATOM 662 C C . ARG A 1 86 ? -9.060 -9.048 8.800 1.00 98.19 86 ARG A C 1
ATOM 664 O O . ARG A 1 86 ? -8.563 -9.374 7.723 1.00 98.19 86 ARG A O 1
ATOM 671 N N . ARG A 1 87 ? -10.317 -8.605 8.906 1.00 98.12 87 ARG A N 1
ATOM 672 C CA . ARG A 1 87 ? -11.215 -8.453 7.749 1.00 98.12 87 ARG A CA 1
ATOM 673 C C . ARG A 1 87 ? -10.774 -7.327 6.825 1.00 98.12 87 ARG A C 1
ATOM 675 O O . ARG A 1 87 ? -10.743 -7.537 5.620 1.00 98.12 87 ARG A O 1
ATOM 682 N N . TYR A 1 88 ? -10.396 -6.177 7.367 1.00 97.12 88 TYR A N 1
ATOM 683 C CA . TYR A 1 88 ? -9.910 -5.034 6.602 1.00 97.12 88 TYR A CA 1
ATOM 684 C C . TYR A 1 88 ? -8.740 -5.438 5.702 1.00 97.12 88 TYR A C 1
ATOM 686 O O . TYR A 1 88 ? -8.820 -5.292 4.488 1.00 97.12 88 TYR A O 1
ATOM 694 N N . ARG A 1 89 ? -7.699 -6.067 6.264 1.00 96.88 89 ARG A N 1
ATOM 695 C CA . ARG A 1 89 ? -6.539 -6.517 5.480 1.00 96.88 89 ARG A CA 1
ATOM 696 C C . ARG A 1 89 ? -6.886 -7.580 4.441 1.00 96.88 89 ARG A C 1
ATOM 698 O O . ARG A 1 89 ? -6.268 -7.588 3.387 1.00 96.88 89 ARG A O 1
ATOM 705 N N . ALA A 1 90 ? -7.856 -8.448 4.716 1.00 97.12 90 ALA A N 1
ATOM 706 C CA . ALA A 1 90 ? -8.268 -9.485 3.772 1.00 97.12 90 ALA A CA 1
ATOM 707 C C . ALA A 1 90 ? -9.130 -8.966 2.606 1.00 97.12 90 ALA A C 1
ATOM 709 O O . ALA A 1 90 ? -9.273 -9.680 1.620 1.00 97.12 90 ALA A O 1
ATOM 710 N N . ASN A 1 91 ? -9.735 -7.777 2.726 1.00 97.12 91 ASN A N 1
ATOM 711 C CA . ASN A 1 91 ? -10.728 -7.293 1.759 1.00 97.12 91 ASN A CA 1
ATOM 712 C C . ASN A 1 91 ? -10.394 -5.934 1.128 1.00 97.12 91 ASN A C 1
ATOM 714 O O . ASN A 1 91 ? -10.918 -5.646 0.060 1.00 97.12 91 ASN A O 1
ATOM 718 N N . TYR A 1 92 ? -9.567 -5.097 1.763 1.00 97.12 92 TYR A N 1
ATOM 719 C CA . TYR A 1 92 ? -9.251 -3.756 1.256 1.00 97.12 92 TYR A CA 1
ATOM 720 C C 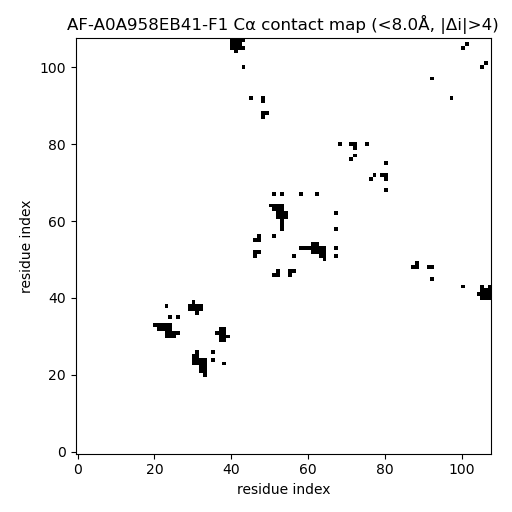. TYR A 1 92 ? -8.429 -3.796 -0.043 1.00 97.12 92 TYR A C 1
ATOM 722 O O . TYR A 1 92 ? -8.663 -2.988 -0.932 1.00 97.12 92 TYR A O 1
ATOM 730 N N . VAL A 1 93 ? -7.501 -4.753 -0.153 1.00 97.62 93 VAL A N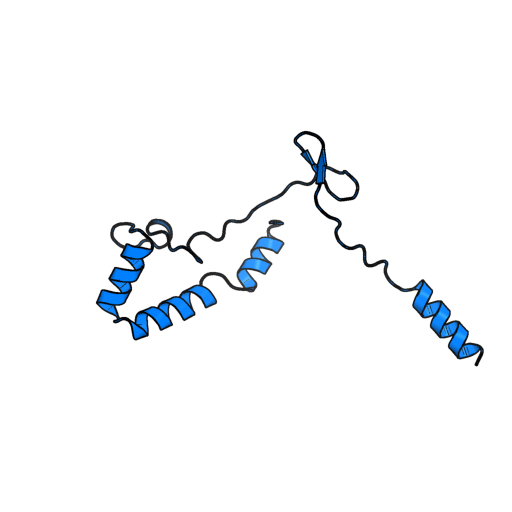 1
ATOM 731 C CA . VAL A 1 93 ? -6.863 -5.165 -1.412 1.00 97.62 93 VAL A CA 1
ATOM 732 C C . VAL A 1 93 ? -6.946 -6.683 -1.488 1.00 97.62 93 VAL A C 1
ATOM 734 O O . VAL A 1 93 ? -6.589 -7.369 -0.527 1.00 97.62 93 VAL A O 1
ATOM 737 N N . ASN A 1 94 ? -7.409 -7.207 -2.616 1.00 97.12 94 ASN A N 1
ATOM 738 C CA . ASN A 1 94 ? -7.511 -8.637 -2.877 1.00 97.12 94 ASN A CA 1
ATOM 739 C C . ASN A 1 94 ? -6.984 -9.000 -4.281 1.00 97.12 94 ASN A C 1
ATOM 741 O O . ASN A 1 94 ? -6.546 -8.146 -5.048 1.00 97.12 94 ASN A O 1
ATOM 745 N N . GLU A 1 95 ? -7.001 -10.291 -4.616 1.00 97.75 95 GLU A N 1
ATOM 746 C CA . GLU A 1 95 ? -6.470 -10.814 -5.883 1.00 97.75 95 GLU A CA 1
ATOM 747 C C . GLU A 1 95 ? -7.119 -10.181 -7.126 1.00 97.75 95 GLU A C 1
ATOM 749 O O . GLU A 1 95 ? -6.434 -9.948 -8.121 1.00 97.75 95 GLU A O 1
ATOM 754 N N . GLN A 1 96 ? -8.410 -9.843 -7.066 1.00 98.06 96 GLN A N 1
ATOM 755 C CA . GLN A 1 96 ? -9.118 -9.209 -8.181 1.00 98.06 96 GLN A CA 1
ATOM 756 C C . GLN A 1 96 ? -8.596 -7.795 -8.441 1.00 98.06 96 GLN A C 1
ATOM 758 O O . GLN A 1 96 ? -8.447 -7.409 -9.600 1.00 98.06 96 GLN A O 1
ATOM 763 N N . ASP A 1 97 ? -8.261 -7.049 -7.385 1.00 97.88 97 ASP A N 1
ATOM 764 C CA . ASP A 1 97 ? -7.656 -5.722 -7.518 1.00 97.88 97 ASP A CA 1
ATOM 765 C C . ASP A 1 97 ? -6.278 -5.823 -8.186 1.00 97.88 97 ASP A C 1
ATOM 767 O O . ASP A 1 97 ? -5.971 -5.054 -9.095 1.00 97.88 97 ASP A O 1
ATOM 771 N N . ILE A 1 98 ? -5.466 -6.814 -7.795 1.00 97.94 98 ILE A N 1
ATOM 772 C CA . ILE A 1 98 ? -4.141 -7.051 -8.392 1.00 97.94 98 ILE A CA 1
ATOM 773 C C . ILE A 1 98 ? -4.258 -7.433 -9.870 1.00 97.94 98 ILE A C 1
ATOM 775 O O . ILE A 1 98 ? -3.519 -6.898 -10.699 1.00 97.94 98 ILE A O 1
ATOM 779 N N . GLN A 1 99 ? -5.208 -8.306 -10.218 1.00 98.19 99 GLN A N 1
ATOM 780 C CA . GLN A 1 99 ? -5.465 -8.657 -11.614 1.00 98.19 99 GLN A CA 1
ATOM 781 C C . GLN A 1 99 ? -5.882 -7.424 -12.421 1.00 98.19 99 GLN A C 1
ATOM 783 O O . GLN A 1 99 ? -5.360 -7.189 -13.508 1.00 98.19 99 GLN A O 1
ATOM 788 N N . GLN A 1 100 ? -6.765 -6.591 -11.869 1.00 98.38 100 GLN A N 1
ATOM 789 C CA . GLN A 1 100 ? -7.223 -5.386 -12.549 1.00 98.38 100 GLN A CA 1
ATOM 790 C C . GLN A 1 100 ? -6.091 -4.369 -12.763 1.00 98.38 100 GLN A C 1
ATOM 792 O O . GLN A 1 100 ? -6.014 -3.759 -13.831 1.00 98.38 100 GLN A O 1
ATOM 797 N N . ILE A 1 101 ? -5.206 -4.203 -11.776 1.00 98.44 101 ILE A N 1
ATOM 798 C CA . ILE A 1 101 ? -4.010 -3.354 -11.870 1.00 98.44 101 ILE A CA 1
ATOM 799 C C . ILE A 1 101 ? -3.084 -3.852 -12.991 1.00 98.44 101 ILE A C 1
ATOM 801 O O . ILE A 1 101 ? -2.610 -3.048 -13.800 1.00 98.44 101 ILE A O 1
ATOM 805 N N . ALA A 1 102 ? -2.868 -5.167 -13.093 1.00 97.69 102 ALA A N 1
ATOM 806 C CA . ALA A 1 102 ? -2.091 -5.758 -14.180 1.00 97.69 102 ALA A CA 1
ATOM 807 C C . ALA A 1 102 ? -2.758 -5.536 -15.551 1.00 97.69 102 ALA A C 1
ATOM 809 O O . ALA A 1 102 ? -2.083 -5.153 -16.508 1.00 97.69 102 ALA A O 1
ATOM 810 N N . ASP A 1 103 ? -4.084 -5.683 -15.639 1.00 98.12 103 ASP A N 1
ATOM 811 C CA . ASP A 1 103 ? -4.856 -5.448 -16.868 1.00 98.12 103 ASP A CA 1
ATOM 812 C C . ASP A 1 103 ? -4.795 -3.980 -17.329 1.00 98.12 103 ASP A C 1
ATOM 814 O O . ASP A 1 103 ? -4.842 -3.691 -18.526 1.00 98.12 103 ASP A O 1
ATOM 818 N N . TRP A 1 104 ? -4.638 -3.034 -16.397 1.00 98.12 104 TRP A N 1
ATOM 819 C CA . TRP A 1 104 ? -4.376 -1.622 -16.707 1.00 98.12 104 TRP A CA 1
ATOM 820 C C . TRP A 1 104 ? -2.942 -1.353 -17.191 1.00 98.12 104 TRP A C 1
ATOM 822 O O . TRP A 1 104 ? -2.629 -0.234 -17.605 1.00 98.12 104 TRP A O 1
ATOM 832 N N . GLY A 1 105 ? -2.072 -2.365 -17.188 1.00 97.00 105 GLY A N 1
ATOM 833 C CA . GLY A 1 105 ? -0.707 -2.291 -17.703 1.00 97.00 105 GLY A CA 1
ATOM 834 C C . GLY A 1 105 ? 0.326 -1.792 -16.693 1.00 97.00 105 GLY A C 1
ATOM 835 O O . GLY A 1 105 ? 1.402 -1.345 -17.106 1.00 97.00 105 GLY A O 1
ATOM 836 N N . PHE A 1 106 ? 0.016 -1.843 -15.395 1.00 98.25 106 PHE A N 1
ATOM 837 C CA . PHE A 1 106 ? 1.020 -1.697 -14.340 1.00 98.25 106 PHE A CA 1
ATOM 838 C C . PHE A 1 106 ? 1.832 -2.992 -14.218 1.00 98.25 106 PHE A C 1
ATOM 840 O O . PHE A 1 106 ? 1.320 -4.088 -14.436 1.00 98.25 106 PHE A O 1
ATOM 847 N N . ASN A 1 107 ? 3.120 -2.859 -13.909 1.00 94.56 107 ASN A N 1
ATOM 848 C CA . ASN A 1 107 ? 4.073 -3.975 -13.868 1.00 94.56 107 ASN A CA 1
ATOM 849 C C . ASN A 1 107 ? 4.936 -3.976 -12.593 1.00 94.56 107 ASN A C 1
ATOM 851 O O . ASN A 1 107 ? 5.938 -4.690 -12.535 1.00 94.56 107 ASN A O 1
ATOM 855 N N . SER A 1 108 ? 4.550 -3.173 -11.595 1.00 92.31 108 SER A N 1
ATOM 856 C CA . SER A 1 108 ? 5.190 -3.075 -10.277 1.00 92.31 108 SER A CA 1
ATOM 857 C C . SER A 1 108 ? 4.247 -2.523 -9.216 1.00 92.31 108 SER A C 1
ATOM 859 O O . SER A 1 108 ? 3.299 -1.798 -9.599 1.00 92.31 108 SER A O 1
#

Secondary structure (DSSP, 8-state):
-HHHHHHHHHHHHT-------PPPEEETTEEE-TTS-B--------TTSSS--TTTTT-TT---HHHHHHHHHHHH-HHHHHHHHHHHHHHSS-HHHHHHHHHTT---

Solvent-accessible surface area (backbone atoms only — not comparable to full-atom values): 6511 Å² total; per-residue (Å²): 111,71,69,59,54,52,51,53,54,50,53,66,72,65,56,74,81,80,73,69,83,56,64,76,44,72,58,92,90,41,42,14,39,68,88,67,44,82,48,84,85,34,75,67,83,72,78,44,53,92,57,46,39,16,69,82,68,66,40,89,85,47,33,52,49,66,53,51,50,48,56,43,28,76,73,59,34,66,73,52,34,54,53,49,51,55,50,46,53,64,61,74,60,44,71,68,55,55,50,50,44,44,73,74,66,38,78,76